Protein AF-A0A5C6Y654-F1 (afdb_monomer_lite)

Radius of gyration: 15.65 Å; chains: 1; bounding box: 40×43×37 Å

Structure (mmCIF, N/CA/C/O backbone):
data_AF-A0A5C6Y654-F1
#
_entry.id   AF-A0A5C6Y654-F1
#
loop_
_atom_site.group_PDB
_atom_site.id
_atom_site.type_symbol
_atom_site.label_atom_id
_atom_site.label_alt_id
_atom_site.label_comp_id
_atom_site.label_asym_id
_atom_site.label_entity_id
_atom_site.label_seq_id
_atom_site.pdbx_PDB_ins_code
_atom_site.Cartn_x
_atom_site.Cartn_y
_atom_site.Cartn_z
_atom_site.occupancy
_atom_site.B_iso_or_equiv
_atom_site.auth_seq_id
_atom_site.auth_comp_id
_atom_site.auth_asym_id
_atom_site.auth_atom_id
_atom_site.pdbx_PDB_model_num
ATOM 1 N N . MET A 1 1 ? 13.085 -26.609 2.688 1.00 29.22 1 MET A N 1
ATOM 2 C CA . MET A 1 1 ? 14.300 -26.106 2.013 1.00 29.22 1 MET A CA 1
ATOM 3 C C . MET A 1 1 ? 14.644 -24.761 2.631 1.00 29.22 1 MET A C 1
ATOM 5 O O . MET A 1 1 ? 13.870 -23.826 2.483 1.00 29.22 1 MET A O 1
ATOM 9 N N . ILE A 1 2 ? 15.708 -24.707 3.434 1.00 27.44 2 ILE A N 1
ATOM 10 C CA . ILE A 1 2 ? 16.150 -23.487 4.125 1.00 27.44 2 ILE A CA 1
ATOM 11 C C . ILE A 1 2 ? 17.080 -22.741 3.173 1.00 27.44 2 ILE A C 1
ATOM 13 O O . ILE A 1 2 ? 18.078 -23.308 2.735 1.00 27.44 2 ILE A O 1
ATOM 17 N N . ILE A 1 3 ? 16.754 -21.493 2.844 1.00 28.05 3 ILE A N 1
ATOM 18 C CA . ILE A 1 3 ? 17.619 -20.624 2.045 1.00 28.05 3 ILE A CA 1
ATOM 19 C C . ILE A 1 3 ? 18.080 -19.481 2.947 1.00 28.05 3 ILE A C 1
ATOM 21 O O . ILE A 1 3 ? 17.301 -18.610 3.324 1.00 28.05 3 ILE A O 1
ATOM 25 N N . ASN A 1 4 ? 19.357 -19.531 3.315 1.00 31.88 4 ASN A N 1
ATOM 26 C CA . ASN A 1 4 ? 20.085 -18.454 3.971 1.00 31.88 4 ASN A CA 1
ATOM 27 C C . ASN A 1 4 ? 20.631 -17.525 2.874 1.00 31.88 4 ASN A C 1
ATOM 29 O O . ASN A 1 4 ? 21.355 -17.997 1.998 1.00 31.88 4 ASN A O 1
ATOM 33 N N . ILE A 1 5 ? 20.285 -16.234 2.883 1.00 39.19 5 ILE A N 1
ATOM 34 C CA . ILE A 1 5 ? 20.858 -15.250 1.950 1.00 39.19 5 ILE A CA 1
ATOM 35 C C . ILE A 1 5 ? 21.482 -14.108 2.747 1.00 39.19 5 ILE A C 1
ATOM 37 O O . ILE A 1 5 ? 20.815 -13.224 3.280 1.00 39.19 5 ILE A O 1
ATOM 41 N N . VAL A 1 6 ? 22.812 -14.142 2.773 1.00 43.25 6 VAL A N 1
ATOM 42 C CA . VAL A 1 6 ? 23.694 -13.022 3.092 1.00 43.25 6 VAL A CA 1
ATOM 43 C C . VAL A 1 6 ? 23.562 -11.955 1.994 1.00 43.25 6 VAL A C 1
ATOM 45 O O . VAL A 1 6 ? 23.531 -12.276 0.807 1.00 43.25 6 VAL A O 1
ATOM 48 N N . ARG A 1 7 ? 23.485 -10.684 2.414 1.00 47.59 7 ARG A N 1
ATOM 49 C CA . ARG A 1 7 ? 23.415 -9.436 1.622 1.00 47.59 7 ARG A CA 1
ATOM 50 C C . ARG A 1 7 ? 23.982 -9.531 0.185 1.00 47.59 7 ARG A C 1
ATOM 52 O O . ARG A 1 7 ? 25.177 -9.356 -0.034 1.00 47.59 7 ARG A O 1
ATOM 59 N N . LYS A 1 8 ? 23.092 -9.660 -0.801 1.00 38.38 8 LYS A N 1
ATOM 60 C CA . LYS A 1 8 ? 23.262 -9.204 -2.193 1.00 38.38 8 LYS A CA 1
ATOM 61 C C . LYS A 1 8 ? 22.005 -8.414 -2.561 1.00 38.38 8 LYS A C 1
ATOM 63 O O . LYS A 1 8 ? 20.929 -8.768 -2.085 1.00 38.38 8 LYS A O 1
ATOM 68 N N . LYS A 1 9 ? 22.153 -7.331 -3.341 1.00 48.75 9 LYS A N 1
ATOM 69 C CA . LYS A 1 9 ? 21.060 -6.554 -3.969 1.00 48.75 9 LYS A CA 1
ATOM 70 C C . LYS A 1 9 ? 19.870 -7.477 -4.239 1.00 48.75 9 LYS A C 1
ATOM 72 O O . LYS A 1 9 ? 20.027 -8.432 -4.991 1.00 48.75 9 LYS A O 1
ATOM 77 N N . ILE A 1 10 ? 18.737 -7.245 -3.578 1.00 55.41 10 ILE A N 1
ATOM 78 C CA . ILE A 1 10 ? 17.563 -8.107 -3.731 1.00 55.41 10 ILE A CA 1
ATOM 79 C C . ILE A 1 10 ? 17.089 -7.939 -5.185 1.00 55.41 10 ILE A C 1
ATOM 81 O O . ILE A 1 10 ? 16.637 -6.844 -5.524 1.00 55.41 10 ILE A O 1
ATOM 85 N N . PRO A 1 11 ? 17.211 -8.968 -6.047 1.00 71.06 11 PRO A N 1
ATOM 86 C CA . PRO A 1 11 ? 16.975 -8.831 -7.489 1.00 71.06 11 PRO A CA 1
ATOM 87 C C . PRO A 1 11 ? 15.495 -8.598 -7.819 1.00 71.06 11 PRO A C 1
ATOM 89 O O . PRO A 1 11 ? 15.162 -8.120 -8.902 1.00 71.06 11 PRO A O 1
ATOM 92 N N . VAL A 1 12 ? 14.606 -8.916 -6.870 1.00 80.06 12 VAL A N 1
ATOM 93 C CA . VAL A 1 12 ? 13.164 -8.720 -6.987 1.00 80.06 12 VAL A CA 1
ATOM 94 C C . VAL A 1 12 ? 12.583 -8.246 -5.659 1.00 80.06 12 VAL A C 1
ATOM 96 O O . VAL A 1 12 ? 12.632 -8.952 -4.655 1.00 80.06 12 VAL A O 1
ATOM 99 N N . GLN A 1 13 ? 12.001 -7.056 -5.651 1.00 87.38 13 GLN A N 1
ATOM 100 C CA . GLN A 1 13 ? 11.257 -6.520 -4.522 1.00 87.38 13 GLN A CA 1
ATOM 101 C C . GLN A 1 13 ? 9.765 -6.724 -4.750 1.00 87.38 13 GLN A C 1
ATOM 103 O O . GLN A 1 13 ? 9.227 -6.365 -5.795 1.00 87.38 13 GLN A O 1
ATOM 108 N N . PHE A 1 14 ? 9.094 -7.241 -3.729 1.00 88.50 14 PHE A N 1
ATOM 109 C CA . PHE A 1 14 ? 7.648 -7.437 -3.716 1.00 88.50 14 PHE A CA 1
ATOM 110 C C . PHE A 1 14 ? 7.002 -6.566 -2.653 1.00 88.50 14 PHE A C 1
ATOM 112 O O . PHE A 1 14 ? 7.543 -6.418 -1.549 1.00 88.50 14 PHE A O 1
ATOM 119 N N . SER A 1 15 ? 5.854 -5.980 -2.975 1.00 92.81 15 SER A N 1
ATOM 120 C CA . SER A 1 15 ? 4.979 -5.321 -2.010 1.00 92.81 15 SER A CA 1
ATOM 121 C C . SER A 1 15 ? 3.511 -5.490 -2.380 1.00 92.81 15 SER A C 1
ATOM 123 O O . SER A 1 15 ? 3.169 -5.531 -3.556 1.00 92.81 15 SER A O 1
ATOM 125 N N . ILE A 1 16 ? 2.647 -5.586 -1.377 1.00 93.75 16 ILE A N 1
ATOM 126 C CA . ILE A 1 16 ? 1.200 -5.716 -1.533 1.00 93.75 16 ILE A CA 1
ATOM 127 C C . ILE A 1 16 ? 0.551 -4.545 -0.816 1.00 93.75 16 ILE A C 1
ATOM 129 O O . ILE A 1 16 ? 0.736 -4.379 0.389 1.00 93.75 16 ILE A O 1
ATOM 133 N N . LEU A 1 17 ? -0.209 -3.760 -1.569 1.00 95.38 17 LEU A N 1
ATOM 134 C CA . LEU A 1 17 ? -1.052 -2.685 -1.072 1.00 95.38 17 LEU A CA 1
ATOM 135 C C . LEU A 1 17 ? -2.511 -3.134 -1.155 1.00 95.38 17 LEU A C 1
ATOM 137 O O . LEU A 1 17 ? -2.944 -3.666 -2.177 1.00 95.38 17 LEU A O 1
ATOM 141 N N . GLY A 1 18 ? -3.282 -2.923 -0.095 1.00 93.62 18 GLY A N 1
ATOM 142 C CA . GLY A 1 18 ? -4.688 -3.311 -0.081 1.00 93.62 18 GLY A CA 1
ATOM 143 C C . GLY A 1 18 ? -5.488 -2.614 1.002 1.00 93.62 18 GLY A C 1
ATOM 144 O O . GLY A 1 18 ? -4.940 -1.949 1.878 1.00 93.62 18 GLY A O 1
ATOM 145 N N . LYS A 1 19 ? -6.808 -2.767 0.944 1.00 92.12 19 LYS A N 1
ATOM 146 C CA . LYS A 1 19 ? -7.728 -2.182 1.920 1.00 92.12 19 LYS A CA 1
ATOM 147 C C . LYS A 1 19 ? -7.844 -3.068 3.158 1.00 92.12 19 LYS A C 1
ATOM 149 O O . LYS A 1 19 ? -7.979 -4.281 3.032 1.00 92.12 19 LYS A O 1
ATOM 154 N N . LEU A 1 20 ? -7.816 -2.464 4.347 1.00 87.19 20 LEU A N 1
ATOM 155 C CA . LEU A 1 20 ? -8.037 -3.180 5.609 1.00 87.19 20 LEU A CA 1
ATOM 156 C C . LEU A 1 20 ? -9.524 -3.346 5.914 1.00 87.19 20 LEU A C 1
ATOM 158 O O . LEU A 1 20 ? -9.964 -4.442 6.224 1.00 87.19 20 LEU A O 1
ATOM 162 N N . ALA A 1 21 ? -10.318 -2.282 5.809 1.00 71.69 21 ALA A N 1
ATOM 163 C CA . ALA A 1 21 ? -11.737 -2.316 6.161 1.00 71.69 21 ALA A CA 1
ATOM 164 C C . ALA A 1 21 ? -12.616 -2.016 4.944 1.00 71.69 21 ALA A C 1
ATOM 166 O O . ALA A 1 21 ? -12.350 -1.083 4.187 1.00 71.69 21 ALA A O 1
ATOM 167 N N . LYS A 1 22 ? -13.704 -2.774 4.759 1.00 60.50 22 LYS A N 1
ATOM 168 C CA . LYS A 1 22 ? -14.662 -2.519 3.668 1.00 60.50 22 LYS A CA 1
ATOM 169 C C . LYS A 1 22 ? -15.461 -1.226 3.880 1.00 60.50 22 LYS A C 1
ATOM 171 O O . LYS A 1 22 ? -15.730 -0.537 2.896 1.00 60.50 22 LYS A O 1
ATOM 176 N N . ASN A 1 23 ? -15.737 -0.846 5.131 1.00 54.94 23 ASN A N 1
ATOM 177 C CA . ASN A 1 23 ? -16.651 0.248 5.468 1.00 54.94 23 ASN A CA 1
ATOM 178 C C . ASN A 1 23 ? -15.940 1.445 6.115 1.00 54.94 23 ASN A C 1
ATOM 180 O O . ASN A 1 23 ? -15.068 1.283 6.968 1.00 54.94 23 ASN A O 1
ATOM 184 N N . LYS A 1 24 ? -16.356 2.660 5.732 1.00 54.66 24 LYS A N 1
ATOM 185 C CA . LYS A 1 24 ? -16.004 3.896 6.444 1.00 54.66 24 LYS A CA 1
ATOM 186 C C . LYS A 1 24 ? -16.634 3.834 7.844 1.00 54.66 24 LYS A C 1
ATOM 188 O O . LYS A 1 24 ? -17.846 3.684 7.938 1.00 54.66 24 LYS A O 1
ATOM 193 N N . GLY A 1 25 ? -15.825 3.936 8.903 1.00 58.97 25 GLY A N 1
ATOM 194 C CA . GLY A 1 25 ? -16.309 3.987 10.293 1.00 58.97 25 GLY A CA 1
ATOM 195 C C . GLY A 1 25 ? -15.998 2.771 11.173 1.00 58.97 25 GLY A C 1
ATOM 196 O O . GLY A 1 25 ? -16.583 2.653 12.245 1.00 58.97 25 GLY A O 1
ATOM 197 N N . SER A 1 26 ? -15.091 1.877 10.762 1.00 65.69 26 SER A N 1
ATOM 198 C CA . SER A 1 26 ? -14.637 0.774 11.621 1.00 65.69 26 SER A CA 1
ATOM 199 C C . SER A 1 26 ? -14.031 1.292 12.926 1.00 65.69 26 SER A C 1
ATOM 201 O O . SER A 1 26 ? -13.204 2.209 12.913 1.00 65.69 26 SER A O 1
ATOM 203 N N . THR A 1 27 ? -14.398 0.678 14.047 1.00 77.44 27 THR A N 1
ATOM 204 C CA . THR A 1 27 ? -13.833 1.034 15.355 1.00 77.44 27 THR A CA 1
ATOM 205 C C . THR A 1 27 ? -12.336 0.712 15.410 1.00 77.44 27 THR A C 1
ATOM 207 O O . THR A 1 27 ? -11.847 -0.170 14.700 1.00 77.44 27 THR A O 1
ATOM 210 N N . LYS A 1 28 ? -11.587 1.374 16.304 1.00 79.75 28 LYS A N 1
ATOM 211 C CA . LYS A 1 28 ? -10.153 1.089 16.513 1.00 79.75 28 LYS A CA 1
ATOM 212 C C . LYS A 1 28 ? -9.886 -0.408 16.748 1.00 79.75 28 LYS A C 1
ATOM 214 O O . LYS A 1 28 ? -8.969 -0.964 16.153 1.00 79.75 28 LYS A O 1
ATOM 219 N N . LYS A 1 29 ? -10.742 -1.075 17.532 1.00 82.06 29 LYS A N 1
ATOM 220 C CA . LYS A 1 29 ? -10.649 -2.520 17.811 1.00 82.06 29 LYS A CA 1
ATOM 221 C C . LYS A 1 29 ? -10.851 -3.385 16.564 1.00 82.06 29 LYS A C 1
ATOM 223 O O . LYS A 1 29 ? -10.160 -4.386 16.390 1.00 82.06 29 LYS A O 1
ATOM 228 N N . GLU A 1 30 ? -11.790 -3.024 15.692 1.00 82.62 30 GLU A N 1
ATOM 229 C CA . GLU A 1 30 ? -12.012 -3.746 14.432 1.00 82.62 30 GLU A CA 1
ATOM 230 C C . GLU A 1 30 ? -10.831 -3.590 13.479 1.00 82.62 30 GLU A C 1
ATOM 232 O O . GLU A 1 30 ? -10.422 -4.563 12.841 1.00 82.62 30 GLU A O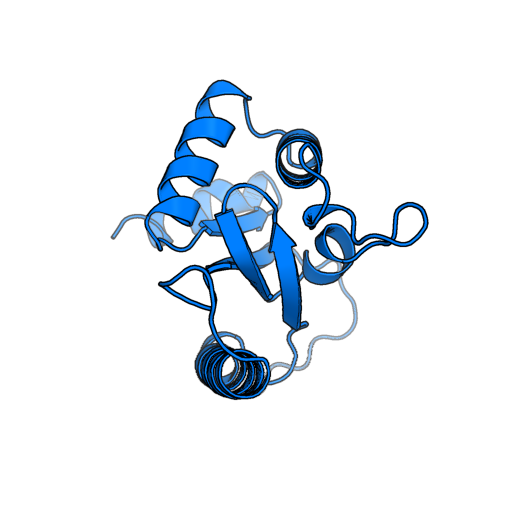 1
ATOM 237 N N . LEU A 1 31 ? -10.250 -2.390 13.417 1.00 82.94 31 LEU A N 1
ATOM 238 C CA . LEU A 1 31 ? -9.065 -2.136 12.610 1.00 82.94 31 LEU A CA 1
ATOM 239 C C . LEU A 1 31 ? -7.868 -2.942 13.126 1.00 82.94 31 LEU A C 1
ATOM 241 O O . LEU A 1 31 ? -7.209 -3.610 12.335 1.00 82.94 31 LEU A O 1
ATOM 245 N N . GLU A 1 32 ? -7.625 -2.965 14.438 1.00 85.19 32 GLU A N 1
ATOM 246 C CA . GLU A 1 32 ? -6.563 -3.765 15.070 1.00 85.19 32 GLU A CA 1
ATOM 247 C C . GLU A 1 32 ? -6.726 -5.266 14.794 1.00 85.19 32 GLU A C 1
ATOM 249 O O . GLU A 1 32 ? -5.767 -5.946 14.405 1.00 85.19 32 GLU A O 1
ATOM 254 N N . LYS A 1 33 ? -7.956 -5.782 14.920 1.00 87.88 33 LYS A N 1
ATOM 255 C CA . LYS A 1 33 ? -8.280 -7.180 14.611 1.00 87.88 33 LYS A CA 1
ATOM 256 C C . LYS A 1 33 ? -8.007 -7.496 13.143 1.00 87.88 33 LYS A C 1
ATOM 258 O O . LYS A 1 33 ? -7.309 -8.464 12.845 1.00 87.88 33 LYS A O 1
ATOM 263 N N . THR A 1 34 ? -8.512 -6.665 12.234 1.00 87.81 34 THR A N 1
ATOM 264 C CA . THR A 1 34 ? -8.368 -6.882 10.787 1.00 87.81 34 THR A CA 1
ATOM 265 C C . THR A 1 34 ? -6.914 -6.765 10.344 1.00 87.81 34 THR A C 1
ATOM 267 O O . THR A 1 34 ? -6.442 -7.547 9.523 1.00 87.81 34 THR A O 1
ATOM 270 N N . THR A 1 35 ? -6.167 -5.844 10.949 1.00 88.38 35 THR A N 1
ATOM 271 C CA . THR A 1 35 ? -4.728 -5.675 10.731 1.00 88.38 35 THR A CA 1
ATOM 272 C C . THR A 1 35 ? -3.958 -6.918 11.163 1.00 88.38 35 THR A C 1
ATOM 274 O O . THR A 1 35 ? -3.146 -7.436 10.399 1.00 88.38 35 THR A O 1
ATOM 277 N N . THR A 1 36 ? -4.252 -7.445 12.355 1.00 89.19 36 THR A N 1
ATOM 278 C CA . THR A 1 36 ? -3.626 -8.670 12.873 1.00 89.19 36 THR A CA 1
ATOM 279 C C . THR A 1 36 ? -3.916 -9.867 11.971 1.00 89.19 36 THR A C 1
ATOM 281 O O . THR A 1 36 ? -2.994 -10.585 11.588 1.00 89.19 36 THR A O 1
ATOM 284 N N . GLN A 1 37 ? -5.177 -10.043 11.566 1.00 90.06 37 GLN A N 1
ATOM 285 C CA . GLN A 1 37 ? -5.592 -11.118 10.662 1.00 90.06 37 GLN A CA 1
ATOM 286 C C . GLN A 1 37 ? -4.914 -11.006 9.292 1.00 90.06 37 GLN A C 1
ATOM 288 O O . GLN A 1 37 ? -4.355 -11.986 8.806 1.00 90.06 37 GLN A O 1
ATOM 293 N N . THR A 1 38 ? -4.894 -9.807 8.705 1.00 90.38 38 THR A N 1
ATOM 294 C CA . THR A 1 38 ? -4.254 -9.552 7.406 1.00 90.38 38 THR A CA 1
ATOM 295 C C . THR A 1 38 ? -2.755 -9.827 7.479 1.00 90.38 38 THR A C 1
ATOM 297 O O . THR A 1 38 ? -2.208 -10.532 6.636 1.00 90.38 38 THR A O 1
ATOM 300 N N . LYS A 1 39 ? -2.074 -9.341 8.525 1.00 90.88 39 LYS A N 1
ATOM 301 C CA . LYS A 1 39 ? -0.647 -9.608 8.739 1.00 90.88 39 LYS A CA 1
ATOM 302 C C . LYS A 1 39 ? -0.372 -11.105 8.898 1.00 90.88 39 LYS A C 1
ATOM 304 O O . LYS A 1 39 ? 0.587 -11.609 8.320 1.00 90.88 39 LYS A O 1
ATOM 309 N N . GLN A 1 40 ? -1.213 -11.828 9.636 1.00 90.12 40 GLN A N 1
ATOM 310 C CA . GLN A 1 40 ? -1.078 -13.273 9.807 1.00 90.12 40 GLN A CA 1
ATOM 311 C C . GLN A 1 40 ? -1.276 -14.025 8.482 1.00 90.12 40 GLN A C 1
ATOM 313 O O . GLN A 1 40 ? -0.453 -14.872 8.140 1.00 90.12 40 GLN A O 1
ATOM 318 N N . GLN A 1 41 ? -2.297 -13.676 7.696 1.00 88.31 41 GLN A N 1
ATOM 319 C CA . GLN A 1 41 ? -2.527 -14.248 6.363 1.00 88.31 41 GLN A CA 1
ATOM 320 C C . GLN A 1 41 ? -1.372 -13.963 5.398 1.00 88.31 41 GLN A C 1
ATOM 322 O O . GLN A 1 41 ? -0.969 -14.825 4.625 1.00 88.31 41 GLN A O 1
ATOM 327 N N . LEU A 1 42 ? -0.795 -12.765 5.451 1.00 87.81 42 LEU A N 1
ATOM 328 C CA . LEU A 1 42 ? 0.355 -12.432 4.617 1.00 87.81 42 LEU A CA 1
ATOM 329 C C . LEU A 1 42 ? 1.621 -13.154 5.079 1.00 87.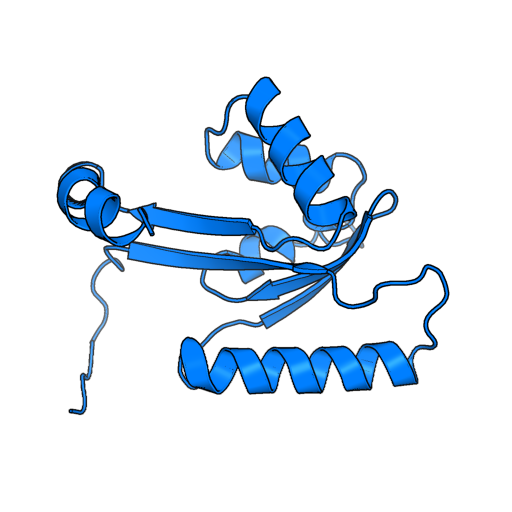81 42 LEU A C 1
ATOM 331 O O . LEU A 1 42 ? 2.426 -13.534 4.238 1.00 87.81 42 LEU A O 1
ATOM 335 N N . SER A 1 43 ? 1.779 -13.420 6.379 1.00 86.44 43 SER A N 1
ATOM 336 C CA . SER A 1 43 ? 2.945 -14.142 6.908 1.00 86.44 43 SER A CA 1
ATOM 337 C C . SER A 1 43 ? 3.044 -15.589 6.430 1.00 86.44 43 SER A C 1
ATOM 339 O O . SER A 1 43 ? 4.148 -16.113 6.287 1.00 86.44 43 SER A O 1
ATOM 341 N N . THR A 1 44 ? 1.914 -16.232 6.119 1.00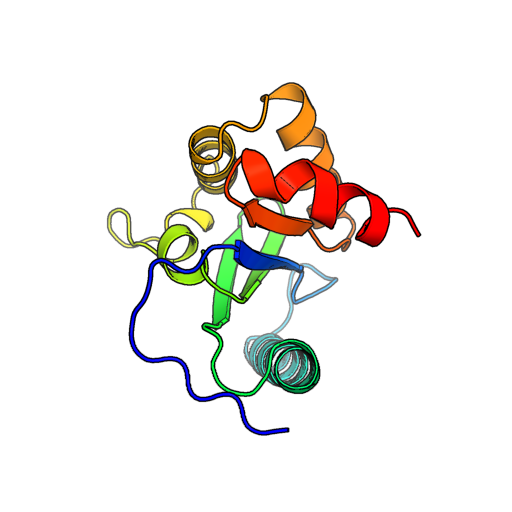 83.69 44 THR A N 1
ATOM 342 C CA . THR A 1 44 ? 1.925 -17.579 5.533 1.00 83.69 44 THR A CA 1
ATOM 343 C C . THR A 1 44 ? 2.361 -17.563 4.069 1.00 83.69 44 THR A C 1
ATOM 345 O O . THR A 1 44 ? 2.919 -18.548 3.599 1.00 83.69 44 THR A O 1
ATOM 348 N N . SER A 1 45 ? 2.150 -16.446 3.363 1.00 79.19 45 SER A N 1
ATOM 349 C CA . SER A 1 45 ? 2.425 -16.315 1.925 1.00 79.19 45 SER A CA 1
ATOM 350 C C . SER A 1 45 ? 3.784 -15.670 1.623 1.00 79.19 45 SER A C 1
ATOM 352 O O . SER A 1 45 ? 4.489 -16.103 0.719 1.00 79.19 45 SER A O 1
ATOM 354 N N . LEU A 1 46 ? 4.163 -14.636 2.379 1.00 76.56 46 LEU A N 1
ATOM 355 C CA . LEU A 1 46 ? 5.403 -13.865 2.215 1.00 76.56 46 LEU A CA 1
ATOM 356 C C . LEU A 1 46 ? 6.539 -14.358 3.128 1.00 76.56 46 LEU A C 1
ATOM 358 O O . LEU A 1 46 ? 7.667 -13.879 3.023 1.00 76.56 46 LEU A O 1
ATOM 362 N N . GLY A 1 47 ? 6.252 -15.304 4.025 1.00 76.50 47 GLY A N 1
ATOM 363 C CA . GLY A 1 47 ? 7.167 -15.756 5.070 1.00 76.50 47 GLY A CA 1
ATOM 364 C C . GLY A 1 47 ? 7.142 -14.867 6.318 1.00 76.50 47 GLY A C 1
ATOM 365 O O . GLY A 1 47 ? 6.408 -13.885 6.404 1.00 76.50 47 GLY A O 1
ATOM 366 N N . GLN A 1 48 ? 7.949 -15.214 7.325 1.00 66.75 48 GLN A N 1
ATOM 367 C CA . GLN A 1 48 ? 7.937 -14.530 8.629 1.00 66.75 48 GLN A CA 1
ATOM 368 C C . GLN A 1 48 ? 8.665 -13.174 8.641 1.00 66.75 48 GLN A C 1
ATOM 370 O O . GLN A 1 48 ? 8.437 -12.368 9.541 1.00 66.75 48 GLN A O 1
ATOM 375 N N . GLN A 1 49 ? 9.530 -12.902 7.660 1.00 75.38 49 GLN A N 1
ATOM 376 C CA . GLN A 1 49 ? 10.359 -11.694 7.611 1.00 75.38 49 GLN A CA 1
ATOM 377 C C . GLN A 1 49 ? 9.895 -10.754 6.494 1.00 75.38 49 GLN A C 1
ATOM 379 O O . GLN A 1 49 ? 10.545 -10.616 5.463 1.00 75.38 49 GLN A O 1
ATOM 384 N N . PHE A 1 50 ? 8.759 -10.089 6.703 1.00 86.12 50 PHE A N 1
ATOM 385 C CA . PHE A 1 50 ? 8.310 -8.991 5.848 1.00 86.12 50 PHE A CA 1
ATOM 386 C C . PHE A 1 50 ? 7.902 -7.794 6.700 1.00 86.12 50 PHE A C 1
ATOM 388 O O . PHE A 1 50 ? 7.441 -7.931 7.836 1.00 86.12 50 PHE A O 1
ATOM 395 N N . GLN A 1 51 ? 8.080 -6.599 6.148 1.00 92.69 51 GLN A N 1
ATOM 396 C CA . GLN A 1 51 ? 7.620 -5.382 6.797 1.00 92.69 51 GLN A CA 1
ATOM 397 C C . GLN A 1 51 ? 6.142 -5.186 6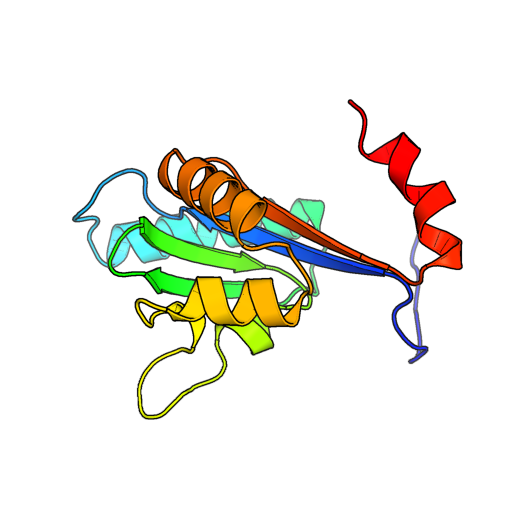.511 1.00 92.69 51 GLN A C 1
ATOM 399 O O . GLN A 1 51 ? 5.682 -5.394 5.393 1.00 92.69 51 GLN A O 1
ATOM 404 N N . PHE A 1 52 ? 5.403 -4.750 7.516 1.00 94.38 52 PHE A N 1
ATOM 405 C CA . PHE A 1 52 ? 3.975 -4.512 7.420 1.00 94.38 52 PHE A CA 1
ATOM 406 C C . PHE A 1 52 ? 3.654 -3.211 8.138 1.00 94.38 52 PHE A C 1
ATOM 408 O O . PHE A 1 52 ? 4.152 -2.982 9.240 1.00 94.38 52 PHE A O 1
ATOM 415 N N . GLY A 1 53 ? 2.775 -2.412 7.556 1.00 93.94 53 GLY A N 1
ATOM 416 C CA . GLY A 1 53 ? 2.110 -1.339 8.274 1.00 93.94 53 GLY A CA 1
ATOM 417 C C . GLY A 1 53 ? 0.836 -0.917 7.572 1.00 93.94 53 GLY A C 1
ATOM 418 O O . GLY A 1 53 ? 0.432 -1.501 6.565 1.00 93.94 53 GLY A O 1
ATOM 419 N N . TYR A 1 54 ? 0.176 0.073 8.147 1.00 94.44 54 TYR A N 1
ATOM 420 C CA . TYR A 1 54 ? -1.093 0.574 7.657 1.00 94.44 54 TYR A CA 1
ATOM 42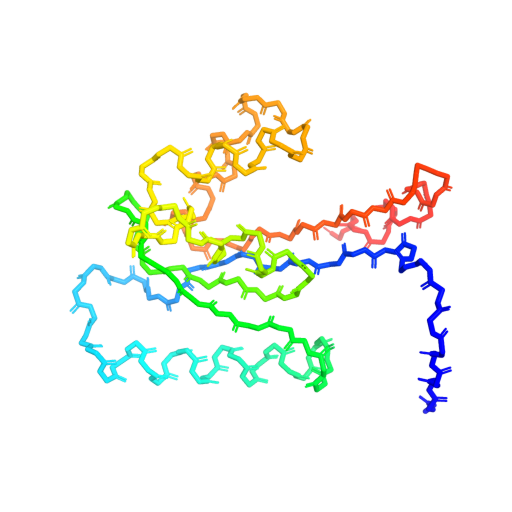1 C C . TYR A 1 54 ? -1.169 2.077 7.847 1.00 94.44 54 TYR A C 1
ATOM 423 O O . TYR A 1 54 ? -0.453 2.629 8.673 1.00 94.44 54 TYR A O 1
ATOM 431 N N . PHE A 1 55 ? -2.040 2.705 7.071 1.00 93.25 55 PHE A N 1
ATOM 432 C CA . PHE A 1 55 ? -2.215 4.146 7.029 1.00 93.25 55 PHE A CA 1
ATOM 433 C C . PHE A 1 55 ? -3.658 4.484 6.623 1.00 93.25 55 PHE A C 1
ATOM 435 O O . PHE A 1 55 ? -4.416 3.607 6.185 1.00 93.25 55 PHE A O 1
ATOM 442 N N . ILE A 1 56 ? -4.076 5.738 6.797 1.00 91.81 56 ILE A N 1
ATOM 443 C CA . ILE A 1 56 ? -5.434 6.187 6.455 1.00 91.81 56 ILE A CA 1
ATOM 444 C C . ILE A 1 56 ? -5.340 7.171 5.296 1.00 91.81 56 ILE A C 1
ATOM 446 O O . ILE A 1 56 ? -4.901 8.300 5.469 1.00 91.81 56 ILE A O 1
ATOM 450 N N . HIS A 1 57 ? -5.805 6.752 4.121 1.00 92.25 57 HIS A N 1
ATOM 451 C CA . HIS A 1 57 ? -5.913 7.641 2.971 1.00 92.25 57 HIS A CA 1
ATOM 452 C C . HIS A 1 57 ? -7.282 8.340 2.970 1.00 92.25 57 HIS A C 1
ATOM 454 O O . HIS A 1 57 ? -8.300 7.647 3.089 1.00 92.25 57 HIS A O 1
ATOM 460 N N . PRO A 1 58 ? -7.360 9.667 2.759 1.00 89.81 58 PRO A N 1
ATOM 461 C CA . PRO A 1 58 ? -8.615 10.423 2.839 1.00 89.81 58 PRO A CA 1
ATOM 462 C C . PRO A 1 58 ? -9.700 9.906 1.878 1.00 89.81 58 PRO A C 1
ATOM 464 O O . PRO A 1 58 ? -10.858 9.750 2.268 1.00 89.81 58 PRO A O 1
ATOM 467 N N . ASP A 1 59 ? -9.325 9.550 0.645 1.00 89.31 59 ASP A N 1
ATOM 468 C CA . ASP A 1 59 ? -10.300 9.137 -0.380 1.00 89.31 59 ASP A CA 1
ATOM 469 C C . ASP A 1 59 ? -10.651 7.642 -0.379 1.00 89.31 59 ASP A C 1
ATOM 471 O O . ASP A 1 59 ? -11.724 7.246 -0.849 1.00 89.31 59 ASP A O 1
ATOM 475 N N . ILE A 1 60 ? -9.752 6.796 0.133 1.00 90.31 60 ILE A N 1
ATOM 476 C CA . ILE A 1 60 ? -9.845 5.331 0.011 1.00 90.31 60 ILE A CA 1
ATOM 477 C C . ILE A 1 60 ? -10.216 4.690 1.355 1.00 90.31 60 ILE A C 1
ATOM 479 O O . ILE A 1 60 ? -10.964 3.707 1.392 1.00 90.31 60 ILE A O 1
ATOM 483 N N . GLY A 1 61 ? -9.763 5.280 2.463 1.00 90.25 61 GLY A N 1
ATOM 484 C CA . GLY A 1 61 ? -9.902 4.760 3.819 1.00 90.25 61 GLY A CA 1
ATOM 485 C C . GLY A 1 61 ? -8.636 4.051 4.303 1.00 90.25 61 GLY A C 1
ATOM 486 O O . GLY A 1 61 ? -7.527 4.357 3.868 1.00 90.25 61 GLY A O 1
ATOM 487 N N . SER A 1 62 ? -8.804 3.110 5.233 1.00 92.31 62 SER A N 1
ATOM 488 C CA . SER A 1 62 ? -7.691 2.374 5.839 1.00 92.31 62 SER A CA 1
ATOM 489 C C . SER A 1 62 ? -7.070 1.382 4.858 1.00 92.31 62 SER A C 1
ATOM 491 O O . SER A 1 62 ? -7.729 0.441 4.403 1.00 92.31 62 SER A O 1
ATOM 493 N N . LEU A 1 63 ? -5.786 1.575 4.578 1.00 93.75 63 LEU A N 1
ATOM 494 C CA . LEU A 1 63 ? -4.979 0.753 3.686 1.00 93.75 63 LEU A CA 1
ATOM 495 C C . LEU A 1 63 ? -3.835 0.104 4.468 1.00 93.75 63 LEU A C 1
ATOM 497 O O . LEU A 1 63 ? -3.331 0.684 5.425 1.00 93.75 63 LEU A O 1
ATOM 501 N N . PHE A 1 64 ? -3.404 -1.082 4.048 1.00 95.06 64 PHE A N 1
ATOM 502 C CA . PHE A 1 64 ? -2.166 -1.705 4.506 1.00 95.06 64 PHE A CA 1
ATOM 503 C C . PHE A 1 64 ? -1.162 -1.818 3.365 1.00 95.06 64 PHE A C 1
ATOM 505 O O . PHE A 1 64 ? -1.540 -1.981 2.206 1.00 95.06 64 PHE A O 1
ATOM 512 N N . ILE A 1 65 ? 0.116 -1.814 3.724 1.00 96.06 65 ILE A N 1
ATOM 513 C CA . ILE A 1 65 ? 1.240 -2.113 2.845 1.00 96.06 65 ILE A CA 1
ATOM 514 C C . ILE A 1 65 ? 2.103 -3.192 3.501 1.00 96.06 65 ILE A C 1
ATOM 516 O O . ILE A 1 65 ? 2.421 -3.134 4.692 1.00 96.06 65 ILE A O 1
ATOM 520 N N . ALA A 1 66 ? 2.461 -4.203 2.721 1.00 94.88 66 ALA A N 1
ATOM 521 C CA . ALA A 1 66 ? 3.291 -5.313 3.158 1.00 94.88 66 ALA A CA 1
ATOM 522 C C . ALA A 1 66 ? 4.416 -5.564 2.156 1.00 94.88 66 ALA A C 1
ATOM 524 O O . ALA A 1 66 ? 4.140 -5.698 0.970 1.00 94.88 66 ALA A O 1
ATOM 525 N N . GLY A 1 67 ? 5.663 -5.678 2.611 1.00 92.62 67 GLY A N 1
ATOM 526 C CA . GLY A 1 67 ? 6.828 -5.982 1.782 1.00 92.62 67 GLY A CA 1
ATOM 527 C C . GLY A 1 67 ? 7.883 -4.875 1.766 1.00 92.62 67 GLY A C 1
ATOM 528 O O . GLY A 1 67 ? 8.040 -4.120 2.719 1.00 92.62 67 GLY A O 1
ATOM 529 N N . HIS A 1 68 ? 8.651 -4.813 0.682 1.00 91.69 68 HIS A N 1
ATOM 530 C CA . HIS A 1 68 ? 9.867 -3.998 0.572 1.00 91.69 68 HIS A CA 1
ATOM 531 C C . HIS A 1 68 ? 9.619 -2.483 0.512 1.00 91.69 68 HIS A C 1
ATOM 533 O O . HIS A 1 68 ? 10.493 -1.712 0.895 1.00 91.69 68 HIS A O 1
ATOM 539 N N . LEU A 1 69 ? 8.455 -2.049 0.020 1.00 93.25 69 LEU A N 1
ATOM 540 C CA . LEU A 1 69 ? 8.084 -0.636 -0.102 1.00 93.25 69 LEU A CA 1
ATOM 541 C C . LEU A 1 69 ? 7.370 -0.095 1.137 1.00 93.25 69 LEU A C 1
ATOM 543 O O . LEU A 1 69 ? 7.064 1.094 1.179 1.00 93.25 69 LEU A O 1
ATOM 547 N N . THR A 1 70 ? 7.134 -0.920 2.160 1.00 95.62 70 THR A N 1
ATOM 548 C CA . THR A 1 70 ? 6.523 -0.472 3.417 1.00 95.62 70 THR A CA 1
ATOM 549 C C . THR A 1 70 ? 7.186 0.798 3.981 1.00 95.62 70 THR A C 1
ATOM 551 O O . THR A 1 70 ? 6.451 1.734 4.291 1.00 95.62 70 THR A O 1
ATOM 554 N N . PRO A 1 71 ? 8.530 0.936 4.036 1.00 95.00 71 PRO A N 1
ATOM 555 C CA . PRO A 1 71 ? 9.163 2.159 4.526 1.00 95.00 71 PRO A CA 1
ATOM 556 C C . PRO A 1 71 ? 8.863 3.371 3.649 1.00 95.00 71 PRO A C 1
ATOM 558 O O . PRO A 1 71 ? 8.673 4.458 4.175 1.00 95.00 71 PRO A O 1
ATOM 561 N N . THR A 1 72 ? 8.778 3.202 2.327 1.00 94.81 72 THR A N 1
ATOM 562 C CA . THR A 1 72 ? 8.460 4.291 1.392 1.00 94.81 72 THR A CA 1
ATOM 563 C C . THR A 1 72 ? 7.064 4.849 1.645 1.00 94.81 72 THR A C 1
ATOM 565 O O . THR A 1 72 ? 6.886 6.060 1.698 1.00 94.81 72 THR A O 1
ATOM 568 N N . PHE A 1 73 ? 6.079 3.974 1.850 1.00 95.94 73 PHE A N 1
ATOM 569 C CA . PHE A 1 73 ? 4.701 4.386 2.122 1.00 95.94 73 PHE A CA 1
ATOM 570 C C . PHE A 1 73 ? 4.551 5.054 3.494 1.00 95.94 73 PHE A C 1
ATOM 572 O O . PHE A 1 73 ? 3.800 6.018 3.628 1.00 95.94 73 PHE A O 1
ATOM 579 N N . LEU A 1 74 ? 5.280 4.556 4.496 1.00 96.62 74 LEU A N 1
ATOM 580 C CA . LEU A 1 74 ? 5.196 5.009 5.889 1.00 96.62 74 LEU A CA 1
ATOM 581 C C . LEU A 1 74 ? 6.257 6.056 6.258 1.00 96.62 74 LEU A C 1
ATOM 583 O O . LEU A 1 74 ? 6.396 6.414 7.427 1.00 96.62 74 LEU A O 1
ATOM 587 N N . THR A 1 75 ? 7.027 6.541 5.281 1.00 95.44 75 THR A N 1
ATOM 588 C CA . THR A 1 75 ? 7.971 7.641 5.496 1.00 95.44 75 THR A CA 1
ATOM 589 C C . THR A 1 75 ? 7.185 8.867 5.933 1.00 95.44 75 THR A C 1
ATOM 591 O O . THR A 1 75 ? 6.191 9.212 5.298 1.00 95.44 75 THR A O 1
ATOM 594 N N . LYS A 1 76 ? 7.618 9.525 7.009 1.00 93.94 76 LYS A N 1
ATOM 595 C CA . LYS A 1 76 ? 6.952 10.735 7.488 1.00 93.94 76 LYS A CA 1
ATOM 596 C C . LYS A 1 76 ? 7.333 11.947 6.644 1.00 93.94 76 LYS A C 1
ATOM 598 O O . LYS A 1 76 ? 8.513 12.173 6.384 1.00 93.94 76 LYS A O 1
ATOM 603 N N . VAL A 1 77 ? 6.326 12.722 6.266 1.00 90.00 77 VAL A N 1
ATOM 604 C CA . VAL A 1 77 ? 6.446 14.091 5.767 1.00 90.00 77 VAL A CA 1
ATOM 605 C C . VAL A 1 77 ? 5.681 14.954 6.763 1.00 90.00 77 VAL A C 1
ATOM 607 O O . VAL A 1 77 ? 4.474 14.782 6.942 1.00 90.00 77 VAL A O 1
ATOM 610 N N . ASP A 1 78 ? 6.415 15.803 7.478 1.00 88.62 78 ASP A N 1
ATOM 611 C CA . ASP A 1 78 ? 5.958 16.451 8.709 1.00 88.62 78 ASP A CA 1
ATOM 612 C C . ASP A 1 78 ? 5.471 15.412 9.741 1.00 88.62 78 ASP A C 1
ATOM 614 O O . ASP A 1 78 ? 6.233 14.542 10.174 1.00 88.62 78 ASP A O 1
ATOM 618 N N . GLU A 1 79 ? 4.196 15.469 10.128 1.00 90.69 79 GLU A N 1
ATOM 619 C CA . GLU A 1 79 ? 3.594 14.561 11.110 1.00 90.69 79 GLU A CA 1
ATOM 620 C C . GLU A 1 79 ? 2.876 13.361 10.473 1.00 90.69 79 GLU A C 1
ATOM 622 O O . GLU A 1 79 ? 2.540 12.402 11.174 1.00 90.69 79 GLU A O 1
ATOM 627 N N . ASN A 1 80 ? 2.676 13.381 9.152 1.00 91.38 80 ASN A N 1
ATOM 628 C CA . ASN A 1 80 ? 1.866 12.404 8.430 1.00 91.38 80 ASN A CA 1
ATOM 629 C C . ASN A 1 80 ? 2.731 11.421 7.639 1.00 91.38 80 ASN A C 1
ATOM 631 O O . ASN A 1 80 ? 3.793 11.761 7.123 1.00 91.38 80 ASN A O 1
ATOM 635 N N . GLU A 1 81 ? 2.259 10.186 7.495 1.00 95.75 81 GLU A N 1
ATOM 636 C CA . GLU A 1 81 ? 2.853 9.238 6.549 1.00 95.75 81 GLU A CA 1
ATOM 637 C C . GLU A 1 81 ? 2.634 9.737 5.119 1.00 95.75 81 GLU A C 1
ATOM 639 O O . GLU A 1 81 ? 1.542 10.203 4.784 1.00 95.75 81 GLU A O 1
ATOM 644 N N . LEU A 1 82 ? 3.640 9.587 4.254 1.00 95.56 82 LEU A N 1
ATOM 645 C CA . LEU A 1 82 ? 3.584 10.016 2.859 1.00 95.56 82 LEU A CA 1
ATOM 646 C C . LEU A 1 82 ? 2.328 9.479 2.171 1.00 95.56 82 LEU A C 1
ATOM 648 O O . LEU A 1 82 ? 1.631 10.234 1.503 1.00 95.56 82 LEU A O 1
ATOM 652 N N . ALA A 1 83 ? 2.003 8.201 2.372 1.00 95.00 83 ALA A N 1
ATOM 653 C CA . ALA A 1 83 ? 0.837 7.566 1.768 1.00 95.00 83 ALA A CA 1
ATOM 654 C C . ALA A 1 83 ? -0.518 8.009 2.361 1.00 95.00 83 ALA A C 1
ATOM 656 O O . ALA A 1 83 ? -1.547 7.752 1.739 1.00 95.00 83 ALA A O 1
ATOM 657 N N . SER A 1 84 ? -0.540 8.676 3.520 1.00 94.94 84 SER A N 1
ATOM 658 C CA . SER A 1 84 ? -1.757 9.245 4.126 1.00 94.94 84 SER A CA 1
ATOM 659 C C . SER A 1 84 ? -2.137 10.607 3.531 1.00 94.94 84 SER A C 1
ATOM 661 O O . SER A 1 84 ? -3.269 11.060 3.697 1.00 94.94 84 SER A O 1
ATOM 663 N N . LEU A 1 85 ? -1.223 11.272 2.819 1.00 94.94 85 LEU A N 1
ATOM 664 C CA . LEU A 1 85 ? -1.499 12.553 2.165 1.00 94.94 85 LEU A CA 1
ATOM 665 C C . LEU A 1 85 ? -2.408 12.364 0.932 1.00 94.94 85 LEU A C 1
ATOM 667 O O . LEU A 1 85 ? -2.234 11.378 0.214 1.00 94.94 85 LEU A O 1
ATOM 671 N N . PRO A 1 86 ? -3.300 13.324 0.595 1.00 90.44 86 PRO A N 1
ATOM 672 C CA . PRO A 1 86 ? -4.185 13.222 -0.576 1.00 90.44 86 PRO A CA 1
ATOM 673 C C . PRO A 1 86 ? -3.460 12.943 -1.904 1.00 90.44 86 PRO A C 1
ATOM 675 O O . PRO A 1 86 ? -3.950 12.211 -2.757 1.00 90.44 86 PRO A O 1
ATOM 678 N N . SER A 1 87 ? -2.267 13.514 -2.089 1.00 91.38 87 SER A N 1
ATOM 679 C CA . SER A 1 87 ? -1.414 13.301 -3.267 1.00 91.38 87 SER A CA 1
ATOM 680 C C . SER A 1 87 ? -0.316 12.255 -3.041 1.00 91.38 87 SER A C 1
ATOM 682 O O . SER A 1 87 ? 0.494 12.002 -3.935 1.00 91.38 87 SER A O 1
ATOM 684 N N . GLY A 1 88 ? -0.289 11.629 -1.865 1.00 93.75 88 GLY A N 1
ATOM 685 C CA . GLY A 1 88 ? 0.764 10.733 -1.405 1.00 93.75 88 GLY A CA 1
ATOM 686 C C . GLY A 1 88 ? 0.938 9.505 -2.282 1.00 93.75 88 GLY A C 1
ATOM 687 O O . GLY A 1 88 ? 2.020 9.257 -2.815 1.00 93.75 88 GLY A O 1
ATOM 688 N N . LEU A 1 89 ? -0.151 8.762 -2.498 1.00 94.25 89 LEU A N 1
ATOM 689 C CA . LEU A 1 89 ? -0.138 7.573 -3.354 1.00 94.25 89 LEU A CA 1
ATOM 690 C C . LEU A 1 89 ? 0.213 7.907 -4.806 1.00 94.25 89 LEU A C 1
ATOM 692 O O . LEU A 1 89 ? 0.979 7.179 -5.435 1.00 94.25 89 LEU A O 1
ATOM 696 N N . LEU A 1 90 ? -0.297 9.029 -5.323 1.00 93.31 90 LEU A N 1
ATOM 697 C CA . LEU A 1 90 ? 0.048 9.512 -6.660 1.00 93.31 90 LEU A CA 1
ATOM 698 C C . LEU A 1 90 ? 1.553 9.795 -6.771 1.00 93.31 90 LEU A C 1
ATOM 700 O O . LEU A 1 90 ? 2.183 9.384 -7.743 1.00 93.31 90 LEU A O 1
ATOM 704 N N . GLY A 1 91 ? 2.134 10.465 -5.772 1.00 92.94 91 GLY A N 1
ATOM 705 C CA . GLY A 1 91 ? 3.568 10.743 -5.702 1.00 92.94 91 GLY A CA 1
ATOM 706 C C . GLY A 1 91 ? 4.410 9.469 -5.637 1.00 92.94 91 GLY A C 1
ATOM 707 O O . GLY A 1 91 ? 5.360 9.327 -6.405 1.00 92.94 91 GLY A O 1
ATOM 708 N N . ILE A 1 92 ? 4.023 8.509 -4.791 1.00 94.38 92 ILE A N 1
ATOM 709 C CA . ILE A 1 92 ? 4.708 7.216 -4.671 1.00 94.38 92 ILE A CA 1
ATOM 710 C C . ILE A 1 92 ? 4.678 6.464 -6.005 1.00 94.38 92 ILE A C 1
ATOM 712 O O . ILE A 1 92 ? 5.724 6.037 -6.486 1.00 94.38 92 ILE A O 1
ATOM 716 N N . PHE A 1 93 ? 3.512 6.332 -6.641 1.00 93.00 93 PHE A N 1
ATOM 717 C CA . PHE A 1 93 ? 3.401 5.613 -7.911 1.00 93.00 93 PHE A CA 1
ATOM 718 C C . PHE A 1 93 ? 4.135 6.305 -9.064 1.00 93.00 93 PHE A C 1
ATOM 720 O O . PHE A 1 93 ? 4.734 5.623 -9.895 1.00 93.00 93 PHE A O 1
ATOM 727 N N . ARG A 1 94 ? 4.170 7.643 -9.092 1.00 91.19 94 ARG A N 1
ATOM 728 C CA . ARG A 1 94 ? 5.016 8.392 -10.034 1.00 91.19 94 ARG A CA 1
ATOM 729 C C . ARG A 1 94 ? 6.502 8.139 -9.796 1.00 91.19 94 ARG A C 1
ATOM 731 O O . ARG A 1 94 ? 7.239 7.951 -10.756 1.00 91.19 94 ARG A O 1
ATOM 738 N N . GLY A 1 95 ? 6.932 8.071 -8.535 1.00 90.31 95 GLY A N 1
ATOM 739 C CA . GLY A 1 95 ? 8.298 7.681 -8.166 1.00 90.31 95 GLY A CA 1
ATOM 740 C C . GLY A 1 95 ? 8.653 6.237 -8.545 1.00 90.31 95 GLY A C 1
ATOM 741 O O . GLY A 1 95 ? 9.830 5.895 -8.623 1.00 90.31 95 GLY A O 1
ATOM 742 N N . LEU A 1 96 ? 7.648 5.399 -8.816 1.00 89.31 96 LEU A N 1
ATOM 743 C CA . LEU A 1 96 ? 7.793 4.055 -9.382 1.00 89.31 96 LEU A CA 1
ATOM 744 C C . LEU A 1 96 ? 7.678 4.032 -10.918 1.00 89.31 96 LEU A C 1
ATOM 746 O O . LEU A 1 96 ? 7.554 2.955 -11.493 1.00 89.31 96 LEU A O 1
ATOM 750 N N . GLU A 1 97 ? 7.706 5.198 -11.571 1.00 88.62 97 GLU A N 1
ATOM 751 C CA . GLU A 1 97 ? 7.628 5.368 -13.031 1.00 88.62 97 GLU A CA 1
ATOM 752 C C . GLU A 1 97 ? 6.317 4.857 -13.662 1.00 88.62 97 GLU A C 1
ATOM 754 O O . GLU A 1 97 ? 6.248 4.572 -14.860 1.00 88.62 97 GLU A O 1
ATOM 759 N N . ILE A 1 98 ? 5.237 4.768 -12.878 1.00 87.62 98 ILE A N 1
ATOM 760 C CA . ILE A 1 98 ? 3.910 4.406 -13.388 1.00 87.62 98 ILE A CA 1
ATOM 761 C C . ILE A 1 98 ? 3.282 5.631 -14.065 1.00 87.62 98 ILE A C 1
ATOM 763 O O . ILE A 1 98 ? 3.250 6.729 -13.506 1.00 87.62 98 ILE A O 1
ATOM 767 N N . LYS A 1 99 ? 2.750 5.444 -15.277 1.00 87.88 99 LYS A N 1
ATOM 768 C CA . LYS A 1 99 ? 2.066 6.507 -16.026 1.00 87.88 99 LYS A CA 1
ATOM 769 C C . LYS A 1 99 ? 0.797 6.968 -15.304 1.00 87.88 99 LYS A C 1
ATOM 771 O O . LYS A 1 99 ? 0.042 6.139 -14.797 1.00 87.88 99 LYS A O 1
ATOM 776 N N . THR A 1 100 ? 0.533 8.277 -15.295 1.00 84.69 100 THR A N 1
ATOM 777 C CA . THR A 1 100 ? -0.588 8.875 -14.539 1.00 84.69 100 THR A CA 1
ATOM 778 C C . THR A 1 100 ? -1.942 8.261 -14.910 1.00 84.69 100 THR A C 1
ATOM 780 O O . THR A 1 100 ? -2.776 8.043 -14.033 1.00 84.69 100 THR A O 1
ATOM 783 N N . GLU A 1 101 ? -2.148 7.911 -16.179 1.00 86.12 101 GLU A N 1
ATOM 784 C CA . GLU A 1 101 ? -3.397 7.317 -16.666 1.00 86.12 101 GLU A CA 1
ATOM 785 C C . GLU A 1 101 ? -3.644 5.937 -16.036 1.00 86.12 101 GLU A C 1
ATOM 787 O O . GLU A 1 101 ? -4.773 5.609 -15.674 1.00 86.12 101 GLU A O 1
ATOM 792 N N . ALA A 1 102 ? -2.579 5.153 -15.836 1.00 87.69 102 ALA A N 1
ATOM 793 C CA . ALA A 1 102 ? -2.644 3.840 -15.197 1.00 87.69 102 ALA 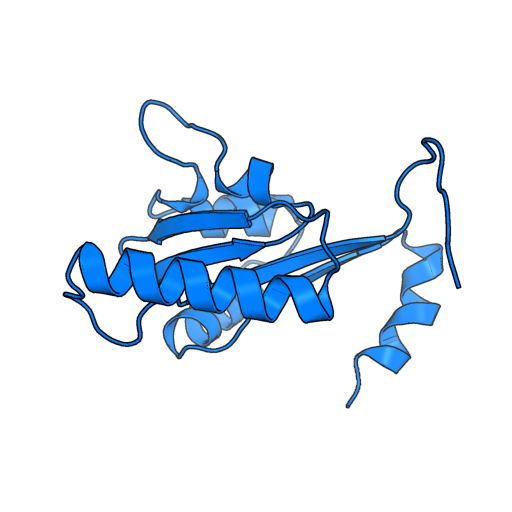A CA 1
ATOM 794 C C . ALA A 1 102 ? -2.805 3.940 -13.671 1.00 87.69 102 ALA A C 1
ATOM 796 O O . ALA A 1 102 ? -3.497 3.119 -13.068 1.00 87.69 102 ALA A O 1
ATOM 797 N N . ILE A 1 103 ? -2.220 4.970 -13.043 1.00 90.12 103 ILE A N 1
ATOM 798 C CA . ILE A 1 103 ? -2.328 5.193 -11.592 1.00 90.12 103 ILE A CA 1
ATOM 799 C C . ILE A 1 103 ? -3.793 5.318 -11.166 1.00 90.12 103 ILE A C 1
ATOM 801 O O . ILE A 1 103 ? -4.206 4.687 -10.194 1.00 90.12 103 ILE A O 1
ATOM 805 N N . ASN A 1 104 ? -4.595 6.084 -11.909 1.00 89.50 104 ASN A N 1
ATOM 806 C CA . ASN A 1 104 ? -6.010 6.277 -11.585 1.00 89.50 104 ASN A CA 1
ATOM 807 C C . ASN A 1 104 ? -6.804 4.962 -11.624 1.00 89.50 104 ASN A C 1
ATOM 809 O O . ASN A 1 104 ? -7.675 4.748 -10.777 1.00 89.50 104 ASN A O 1
ATOM 813 N N . GLY A 1 105 ? -6.473 4.062 -12.558 1.00 90.44 105 GLY A N 1
ATOM 814 C CA . GLY A 1 105 ? -7.036 2.711 -12.604 1.00 90.44 105 GLY A CA 1
ATOM 815 C C . GLY A 1 105 ? -6.709 1.923 -11.334 1.00 90.44 105 GLY A C 1
ATOM 816 O O . GLY A 1 105 ? -7.614 1.467 -10.640 1.00 90.44 105 GLY A O 1
ATOM 817 N N . HIS A 1 106 ? -5.431 1.874 -10.949 1.00 90.19 106 HIS A N 1
ATOM 818 C CA . HIS A 1 106 ? -4.996 1.172 -9.736 1.00 90.19 106 HIS A CA 1
ATOM 819 C C . HIS A 1 106 ? -5.610 1.737 -8.446 1.00 90.19 106 HIS A C 1
ATOM 821 O O . HIS A 1 106 ? -5.998 0.976 -7.561 1.00 90.19 106 HIS A O 1
ATOM 827 N N . LEU A 1 107 ? -5.733 3.063 -8.326 1.00 90.94 107 LEU A N 1
ATOM 828 C CA . LEU A 1 107 ? -6.388 3.699 -7.177 1.00 90.94 107 LEU A CA 1
ATOM 829 C C . LEU A 1 107 ? -7.885 3.369 -7.116 1.00 90.94 107 LEU A C 1
ATOM 831 O O . LEU A 1 107 ? -8.426 3.148 -6.031 1.00 90.94 107 LEU A O 1
ATOM 835 N N . THR A 1 108 ? -8.545 3.296 -8.273 1.00 91.44 108 THR A N 1
ATOM 836 C CA . THR A 1 108 ? -9.952 2.885 -8.376 1.00 91.44 108 THR A CA 1
ATOM 837 C C . THR A 1 108 ? -10.128 1.430 -7.948 1.00 91.44 108 THR A C 1
ATOM 839 O O . THR A 1 108 ? -11.005 1.130 -7.137 1.00 91.44 108 THR A O 1
ATOM 842 N N . ASP A 1 109 ? -9.251 0.536 -8.401 1.00 91.44 109 ASP A N 1
ATOM 843 C CA . ASP A 1 109 ? -9.262 -0.873 -8.003 1.00 91.44 109 ASP A CA 1
ATOM 844 C C . ASP A 1 109 ? -9.054 -1.047 -6.493 1.00 91.44 109 ASP A C 1
ATOM 846 O O . ASP A 1 109 ? -9.808 -1.772 -5.839 1.00 91.44 109 ASP A O 1
ATOM 850 N N . LEU A 1 110 ? -8.097 -0.320 -5.908 1.00 91.19 110 LEU A N 1
ATOM 851 C CA . LEU A 1 110 ? -7.869 -0.304 -4.459 1.00 91.19 110 LEU A CA 1
ATOM 852 C C . LEU A 1 110 ? -9.102 0.177 -3.688 1.00 91.19 110 LEU A C 1
ATOM 854 O O . LEU A 1 110 ? -9.474 -0.407 -2.666 1.00 91.19 110 LEU A O 1
ATOM 858 N N . LYS A 1 111 ? -9.777 1.218 -4.187 1.00 90.44 111 LYS A N 1
ATOM 859 C CA . LYS A 1 111 ? -11.023 1.726 -3.598 1.00 90.44 111 LYS A CA 1
ATOM 860 C C . LYS A 1 111 ? -12.133 0.675 -3.606 1.00 90.44 111 LYS A C 1
ATOM 862 O O . LYS A 1 111 ? -12.865 0.568 -2.615 1.00 90.44 111 LYS A O 1
ATOM 867 N N . ASN A 1 112 ? -12.194 -0.130 -4.665 1.00 90.38 112 ASN A N 1
ATOM 868 C CA . ASN A 1 112 ? -13.135 -1.237 -4.835 1.00 90.38 112 ASN A CA 1
ATOM 869 C C . ASN A 1 112 ? -12.757 -2.497 -4.032 1.00 90.38 112 ASN A C 1
ATOM 871 O O . ASN A 1 112 ? -13.501 -3.475 -4.035 1.00 90.38 112 ASN A O 1
ATOM 875 N N . GLY A 1 113 ? -11.649 -2.463 -3.286 1.00 88.88 113 GLY A N 1
ATOM 876 C CA . GLY A 1 113 ? -11.217 -3.551 -2.410 1.00 88.88 113 GLY A CA 1
ATOM 877 C C . GLY A 1 113 ? -10.314 -4.584 -3.082 1.00 88.88 113 GLY A C 1
ATOM 878 O O . GLY A 1 113 ? -10.029 -5.607 -2.463 1.00 88.88 113 GLY A O 1
ATOM 879 N N . ASN A 1 114 ? -9.848 -4.322 -4.305 1.00 90.81 114 ASN A N 1
ATOM 880 C CA . ASN A 1 114 ? -8.821 -5.140 -4.942 1.00 90.81 114 ASN A CA 1
ATOM 881 C C . ASN A 1 114 ? -7.450 -4.876 -4.303 1.00 90.81 114 ASN A C 1
ATOM 883 O O . ASN A 1 114 ? -7.209 -3.830 -3.696 1.00 90.81 114 ASN A O 1
ATOM 887 N N . TYR A 1 115 ? -6.535 -5.829 -4.462 1.00 91.12 115 TYR A N 1
ATOM 888 C CA . TYR A 1 115 ? -5.140 -5.675 -4.058 1.00 91.12 115 TYR A CA 1
ATOM 889 C C . TYR A 1 115 ? -4.305 -5.132 -5.217 1.00 91.12 115 TYR A C 1
ATOM 891 O O . TYR A 1 115 ? -4.501 -5.511 -6.370 1.00 91.12 115 TYR A O 1
ATOM 899 N N . CYS A 1 116 ? -3.320 -4.299 -4.899 1.00 92.12 116 CYS A N 1
ATOM 900 C CA . CYS A 1 116 ? -2.278 -3.882 -5.825 1.00 92.12 116 CYS A CA 1
ATOM 901 C C . CYS A 1 116 ? -0.978 -4.615 -5.469 1.00 92.12 116 CYS A C 1
ATOM 903 O O . CYS A 1 116 ? -0.403 -4.408 -4.397 1.00 92.12 116 CYS A O 1
ATOM 905 N N . LEU A 1 117 ? -0.533 -5.495 -6.368 1.00 91.00 117 LEU A N 1
ATOM 906 C CA . LEU A 1 117 ? 0.757 -6.172 -6.275 1.00 91.00 117 LEU A CA 1
ATOM 907 C C . LEU A 1 117 ? 1.817 -5.334 -6.994 1.00 91.00 117 LEU A C 1
ATOM 909 O O . LEU A 1 117 ? 1.740 -5.126 -8.202 1.00 91.00 117 LEU A O 1
ATOM 913 N N . ILE A 1 118 ? 2.820 -4.882 -6.249 1.00 90.81 118 ILE A N 1
ATOM 914 C CA . ILE A 1 118 ? 3.942 -4.103 -6.763 1.00 90.81 118 ILE A CA 1
ATOM 915 C C . ILE A 1 118 ? 5.168 -5.010 -6.811 1.00 90.81 118 ILE A C 1
ATOM 917 O O . ILE A 1 118 ? 5.621 -5.517 -5.782 1.00 90.81 118 ILE A O 1
ATOM 921 N N . ILE A 1 119 ? 5.712 -5.194 -8.012 1.00 88.31 119 ILE A N 1
ATOM 922 C CA . ILE A 1 119 ? 6.917 -5.986 -8.259 1.00 88.31 119 ILE A CA 1
ATOM 923 C C . ILE A 1 119 ? 7.951 -5.061 -8.887 1.00 88.31 119 ILE A C 1
ATOM 925 O O . ILE A 1 119 ? 7.734 -4.543 -9.980 1.00 88.31 119 ILE A O 1
ATOM 929 N N . ARG A 1 120 ? 9.079 -4.855 -8.207 1.00 85.75 120 ARG A N 1
ATOM 930 C CA . ARG A 1 120 ? 10.244 -4.179 -8.786 1.00 85.75 120 ARG A CA 1
ATOM 931 C C . ARG A 1 120 ? 11.300 -5.224 -9.059 1.00 85.75 120 ARG A C 1
ATOM 933 O O . ARG A 1 120 ? 11.742 -5.909 -8.145 1.00 85.75 120 ARG A O 1
ATOM 940 N N . VAL A 1 121 ? 11.697 -5.337 -10.309 1.00 85.94 121 VAL A N 1
ATOM 941 C CA . VAL A 1 121 ? 12.663 -6.327 -10.767 1.00 85.94 121 VAL A CA 1
ATOM 942 C C . VAL A 1 121 ? 13.646 -5.651 -11.709 1.00 85.94 121 VAL A C 1
ATOM 944 O O . VAL A 1 121 ? 13.293 -4.678 -12.378 1.00 85.94 121 VAL A O 1
ATOM 947 N N . GLU A 1 122 ? 14.884 -6.137 -11.746 1.00 82.75 122 GLU A N 1
ATOM 948 C CA . GLU A 1 122 ? 15.839 -5.716 -12.772 1.00 82.75 122 GLU A CA 1
ATOM 949 C C . GLU A 1 122 ? 15.292 -6.033 -14.172 1.00 82.75 122 GLU A C 1
ATOM 951 O O . GLU A 1 122 ? 14.647 -7.059 -14.387 1.00 82.75 122 GLU A O 1
ATOM 956 N N . ARG A 1 123 ? 15.535 -5.138 -15.135 1.00 79.75 123 ARG A N 1
ATOM 957 C CA . ARG A 1 123 ? 14.959 -5.226 -16.489 1.00 79.75 123 ARG A CA 1
ATOM 958 C C . ARG A 1 123 ? 15.188 -6.595 -17.133 1.00 79.75 123 ARG A C 1
ATOM 960 O O . ARG A 1 123 ? 14.263 -7.143 -17.724 1.00 79.75 123 ARG A O 1
ATOM 967 N N . ASP A 1 124 ? 16.374 -7.159 -16.947 1.00 81.94 124 ASP A N 1
ATOM 968 C CA . ASP A 1 124 ? 16.783 -8.427 -17.558 1.00 81.94 124 ASP A CA 1
ATOM 969 C C . ASP A 1 124 ? 16.028 -9.640 -16.986 1.00 81.94 124 ASP A C 1
ATOM 971 O O . ASP A 1 124 ? 15.912 -10.673 -17.638 1.00 81.94 124 ASP A O 1
ATOM 975 N N . LEU A 1 125 ? 15.459 -9.513 -15.784 1.00 81.31 125 LEU A N 1
ATOM 976 C CA . LEU A 1 125 ? 14.661 -10.552 -15.129 1.00 81.31 125 LEU A CA 1
ATOM 977 C C . LEU A 1 125 ? 13.152 -10.387 -15.376 1.00 81.31 125 LEU A C 1
ATOM 979 O O . LEU A 1 125 ? 12.370 -11.282 -15.046 1.00 81.31 125 LEU A O 1
ATOM 983 N N . LEU A 1 126 ? 12.721 -9.267 -15.966 1.00 79.31 126 LEU A N 1
ATOM 984 C CA . LEU A 1 126 ? 11.307 -8.977 -16.205 1.00 79.31 126 LEU A CA 1
ATOM 985 C C . LEU A 1 126 ? 10.657 -10.000 -17.146 1.00 79.31 126 LEU A C 1
ATOM 987 O O . LEU A 1 126 ? 9.536 -10.442 -16.890 1.00 79.31 126 LEU A O 1
ATOM 991 N N . GLU A 1 127 ? 11.360 -10.397 -18.208 1.00 80.25 127 GLU A N 1
ATOM 992 C CA . GLU A 1 127 ? 10.848 -11.365 -19.188 1.00 80.25 127 GLU A CA 1
ATOM 993 C C . GLU A 1 127 ? 10.660 -12.765 -18.587 1.00 80.25 127 GLU A C 1
ATOM 995 O O . GLU A 1 127 ? 9.767 -13.499 -19.002 1.00 80.25 127 GLU A O 1
ATOM 1000 N N . THR A 1 128 ? 11.414 -13.102 -17.538 1.00 81.19 128 THR A N 1
ATOM 1001 C CA . THR A 1 128 ? 11.268 -14.364 -16.800 1.00 81.19 128 THR A CA 1
ATOM 1002 C C . THR A 1 128 ? 10.050 -14.357 -15.872 1.00 81.19 128 THR A C 1
ATOM 1004 O O . THR A 1 128 ? 9.408 -15.389 -15.683 1.00 81.19 128 THR A O 1
ATOM 1007 N N . ILE A 1 129 ? 9.703 -13.204 -15.286 1.00 78.44 129 ILE A N 1
ATOM 1008 C CA . ILE A 1 129 ? 8.603 -13.095 -14.310 1.00 78.44 129 ILE A CA 1
ATOM 1009 C C . ILE A 1 129 ? 7.249 -12.877 -14.991 1.00 78.44 129 ILE A C 1
ATOM 1011 O O . ILE A 1 129 ? 6.240 -13.399 -14.519 1.00 78.44 129 ILE A O 1
ATOM 1015 N N . LYS A 1 130 ? 7.201 -12.138 -16.107 1.00 78.12 130 LYS A N 1
ATOM 1016 C CA . LYS A 1 130 ? 5.954 -11.820 -16.831 1.00 78.12 130 LYS A CA 1
ATOM 1017 C C . LYS A 1 130 ? 5.037 -13.034 -17.077 1.00 78.12 130 LYS A C 1
ATOM 1019 O O . LYS A 1 130 ? 3.838 -12.897 -16.826 1.00 78.12 130 LYS A O 1
ATOM 1024 N N . PRO A 1 131 ? 5.530 -14.205 -17.531 1.00 81.94 131 PRO A N 1
ATOM 1025 C CA . PRO A 1 131 ? 4.682 -15.377 -17.750 1.00 81.94 131 PRO A CA 1
ATOM 1026 C C . PRO A 1 131 ? 4.045 -15.921 -16.466 1.00 81.94 131 PRO A C 1
ATOM 1028 O O . PRO A 1 131 ? 2.937 -16.437 -16.515 1.00 81.94 131 PRO A O 1
ATOM 1031 N N . LEU A 1 132 ? 4.706 -15.766 -15.314 1.00 78.50 132 LEU A N 1
ATOM 1032 C CA . LEU A 1 132 ? 4.228 -16.269 -14.020 1.00 78.50 132 LEU A CA 1
ATOM 1033 C C . LEU A 1 132 ? 3.068 -15.441 -13.444 1.00 78.50 132 LEU A C 1
ATOM 1035 O O . LEU A 1 132 ? 2.378 -15.898 -12.536 1.00 78.50 132 LEU A O 1
ATOM 1039 N N . LEU A 1 133 ? 2.865 -14.224 -13.958 1.00 72.31 133 LEU A N 1
ATOM 1040 C CA . LEU A 1 133 ? 1.823 -13.294 -13.513 1.00 72.31 133 LEU A CA 1
ATOM 1041 C C . LEU A 1 133 ? 0.539 -13.382 -14.345 1.00 72.31 133 LEU A C 1
ATOM 1043 O O . LEU A 1 133 ? -0.486 -12.847 -13.932 1.00 72.31 133 LEU A O 1
ATOM 1047 N N . LYS A 1 134 ? 0.581 -14.041 -15.509 1.00 60.94 134 LYS A N 1
ATOM 1048 C CA . LYS A 1 134 ? -0.606 -14.305 -16.324 1.00 60.94 134 LYS A CA 1
ATOM 1049 C C . LYS A 1 134 ? -1.269 -15.583 -15.810 1.00 60.94 134 LYS A C 1
ATOM 1051 O O . LYS A 1 134 ? -0.853 -16.681 -16.172 1.00 60.94 134 LYS A O 1
ATOM 1056 N N . LYS A 1 135 ? -2.266 -15.427 -14.944 1.00 47.31 135 LYS A N 1
ATOM 1057 C CA . LYS A 1 135 ? -3.244 -16.469 -14.620 1.00 47.31 135 LYS A CA 1
ATOM 1058 C C . LYS A 1 135 ? -4.611 -16.052 -15.123 1.00 47.31 135 LYS A C 1
ATOM 1060 O O . LYS A 1 135 ? -4.923 -14.850 -14.983 1.00 47.31 135 LYS A O 1
#

Foldseek 3Di:
DDDDDDDDDPQKWKKKKAAQDLDDPDDPVSSVVSQVVVVVVVCVVVPVDKDKDWEQAPPQGIMMMITDCNCVQQPDDDNHGLVNDNCSQVVVVVVVVDDSVVSVVVSVCRSVGHMDMDMDHDPVCCVVCVVVPPD

Sequence (135 aa):
MIINIVRKKIPVQFSILGKLAKNKGSTKKELEKTTTQTKQQLSTSLGQQFQFGYFIHPDIGSLFIAGHLTPTFLTKVDENELASLPSGLLGIFRGLEIKTEAINGHLTDLKNGNYCLIIRVERDLLETIKPLLKK

pLDDT: mean 83.16, std 15.63, range [27.44, 96.62]

Secondary structure (DSSP, 8-state):
------S---SEEEEEEEES-SSTT--HHHHHHHHHHHHHHHHHHH-S---EEEEEETTTEEEEEEETTHHHHT-EETTEEGGGSTTHHHHHHHHTT--HHHHHHHHHHHHTT--EEEEEE-HHHHHHHHHHH--